Protein AF-A0A9D5VKL5-F1 (afdb_monomer_lite)

Secondary structure (DSSP, 8-state):
--HHHHHHHHHHHHHHHSTTTHHHHHHHHHHHHHHTT-HHHHHHHHHHHHHHS-HHHHHHHHHHHHHHTT-HHHHHHHHHHHHHH-TT-HHHHHHHHHHHHHHHHHT-

Radius of gyration: 14.18 Å; chains: 1; bounding box: 31×31×32 Å

pLDDT: mean 92.05, std 8.53, range [53.62, 98.38]

Structure (mmCIF, N/CA/C/O backbone):
data_AF-A0A9D5VKL5-F1
#
_entry.id   AF-A0A9D5VKL5-F1
#
loop_
_atom_site.group_PDB
_atom_site.id
_atom_site.type_symbol
_atom_site.label_atom_id
_atom_site.label_alt_id
_atom_site.label_comp_id
_atom_site.label_asym_id
_atom_site.label_entity_id
_atom_site.label_seq_id
_atom_site.pdbx_PDB_ins_code
_atom_site.Cartn_x
_atom_site.Cartn_y
_atom_site.Cartn_z
_atom_site.occupancy
_atom_site.B_iso_or_equiv
_atom_site.auth_seq_id
_atom_site.auth_comp_id
_atom_site.auth_asym_id
_atom_site.auth_atom_id
_atom_site.pdbx_PDB_model_num
ATOM 1 N N . MET A 1 1 ? 15.247 -15.866 -10.343 1.00 64.00 1 MET A N 1
ATOM 2 C CA . MET A 1 1 ? 13.987 -15.115 -10.534 1.00 64.00 1 MET A CA 1
ATOM 3 C C . MET A 1 1 ? 13.571 -15.301 -11.993 1.00 64.00 1 MET A C 1
ATOM 5 O O . MET A 1 1 ? 14.438 -15.585 -12.808 1.00 64.00 1 MET A O 1
ATOM 9 N N . ASN A 1 2 ? 12.274 -15.327 -12.319 1.00 84.69 2 ASN A N 1
ATOM 10 C CA . ASN A 1 2 ? 11.830 -15.562 -13.704 1.00 84.69 2 ASN A CA 1
ATOM 11 C C . ASN A 1 2 ? 12.192 -14.335 -14.560 1.00 84.69 2 ASN A C 1
ATOM 13 O O . ASN A 1 2 ? 11.864 -13.221 -14.163 1.00 84.69 2 ASN A O 1
ATOM 17 N N . LYS A 1 3 ? 12.827 -14.536 -15.721 1.00 88.31 3 LYS A N 1
ATOM 18 C CA . LYS A 1 3 ? 13.253 -13.465 -16.638 1.00 88.31 3 LYS A CA 1
ATOM 19 C C . LYS A 1 3 ? 12.123 -12.482 -16.981 1.00 88.31 3 LYS A C 1
ATOM 21 O O . LYS A 1 3 ? 12.345 -11.281 -17.008 1.00 88.31 3 LYS A O 1
ATOM 26 N N . ALA A 1 4 ? 10.894 -12.975 -17.144 1.00 88.88 4 ALA A N 1
ATOM 27 C CA . ALA A 1 4 ? 9.739 -12.116 -17.410 1.00 88.88 4 ALA A CA 1
ATOM 28 C C . ALA A 1 4 ? 9.409 -11.175 -16.233 1.00 88.88 4 ALA A C 1
ATOM 30 O O . ALA A 1 4 ? 8.984 -10.045 -16.436 1.00 88.88 4 ALA A O 1
ATOM 31 N N . ILE A 1 5 ? 9.624 -11.621 -14.991 1.00 87.44 5 ILE A N 1
ATOM 32 C CA . ILE A 1 5 ? 9.405 -10.797 -13.791 1.00 87.44 5 ILE A CA 1
ATOM 33 C C . ILE A 1 5 ? 10.471 -9.699 -13.700 1.00 87.44 5 ILE A C 1
ATOM 35 O O . ILE A 1 5 ? 10.153 -8.567 -13.349 1.00 87.44 5 ILE A O 1
ATOM 39 N N . GLU A 1 6 ? 11.723 -10.018 -14.035 1.00 88.19 6 GLU A N 1
ATOM 40 C CA . GLU A 1 6 ? 12.818 -9.038 -14.110 1.00 88.19 6 GLU A CA 1
ATOM 41 C C . GLU A 1 6 ? 12.542 -7.954 -15.156 1.00 88.19 6 GLU A C 1
ATOM 43 O O . GLU A 1 6 ? 12.686 -6.770 -14.861 1.00 88.19 6 GLU A O 1
ATOM 48 N N . GLU A 1 7 ? 12.077 -8.342 -16.344 1.00 90.81 7 GLU A N 1
ATOM 49 C CA . GLU A 1 7 ? 11.707 -7.401 -17.407 1.00 90.81 7 GLU A CA 1
ATOM 50 C C . GLU A 1 7 ? 10.579 -6.453 -16.968 1.00 90.81 7 GLU A C 1
ATOM 52 O O . GLU A 1 7 ? 10.661 -5.248 -17.210 1.00 90.81 7 GLU A O 1
ATOM 57 N N . VAL A 1 8 ? 9.571 -6.960 -16.247 1.00 90.50 8 VAL A N 1
ATOM 58 C CA . VAL A 1 8 ? 8.497 -6.125 -15.683 1.00 90.50 8 VAL A CA 1
ATOM 59 C C . VAL A 1 8 ? 9.032 -5.161 -14.622 1.00 90.50 8 VAL A C 1
ATOM 61 O O . VAL A 1 8 ? 8.638 -3.997 -14.615 1.00 90.50 8 VAL A O 1
ATOM 64 N N . PHE A 1 9 ? 9.933 -5.602 -13.737 1.00 90.25 9 PHE A N 1
ATOM 65 C CA . PHE A 1 9 ? 10.525 -4.706 -12.740 1.00 90.25 9 PHE A CA 1
ATOM 66 C C . PHE A 1 9 ? 11.326 -3.576 -13.383 1.00 90.25 9 PHE A C 1
ATOM 68 O O . PHE A 1 9 ? 11.141 -2.429 -12.985 1.00 90.25 9 PHE A O 1
ATOM 75 N N . ASN A 1 10 ? 12.140 -3.884 -14.394 1.00 89.25 10 ASN A N 1
ATOM 76 C CA . ASN A 1 10 ? 12.916 -2.877 -15.115 1.00 89.25 10 ASN A CA 1
ATOM 77 C C . ASN A 1 10 ? 12.002 -1.853 -15.798 1.00 89.25 10 ASN A C 1
ATOM 79 O O . ASN A 1 10 ? 12.204 -0.653 -15.638 1.00 89.25 10 ASN A O 1
ATOM 83 N N . TYR A 1 11 ? 10.949 -2.317 -16.480 1.00 89.81 11 TYR A N 1
ATOM 84 C CA . TYR A 1 11 ? 9.953 -1.431 -17.087 1.00 89.81 11 TYR A CA 1
ATOM 85 C C . TYR A 1 11 ? 9.288 -0.514 -16.048 1.00 89.81 11 TYR A C 1
ATOM 87 O O . TYR A 1 11 ? 9.147 0.687 -16.265 1.00 89.81 11 TYR A O 1
ATOM 95 N N . LEU A 1 12 ? 8.891 -1.061 -14.895 1.00 89.81 12 LEU A N 1
ATOM 96 C CA . LEU A 1 12 ? 8.267 -0.272 -13.833 1.00 89.81 12 LEU A CA 1
ATOM 97 C C . LEU A 1 12 ? 9.240 0.734 -13.213 1.00 89.81 12 LEU A C 1
ATOM 99 O O . LEU A 1 12 ? 8.822 1.844 -12.896 1.00 89.81 12 LEU A O 1
ATOM 103 N N . ASP A 1 13 ? 10.515 0.378 -13.059 1.00 88.44 13 ASP A N 1
ATOM 104 C CA . ASP A 1 13 ? 11.540 1.299 -12.564 1.00 88.44 13 ASP A CA 1
ATOM 105 C C . ASP A 1 13 ? 11.748 2.485 -13.510 1.00 88.44 13 ASP A C 1
ATOM 107 O O . ASP A 1 13 ? 11.796 3.623 -13.045 1.00 88.44 13 ASP A O 1
ATOM 111 N N . GLU A 1 14 ? 11.749 2.259 -14.825 1.00 86.38 14 GLU A N 1
ATOM 112 C CA . GLU A 1 14 ? 11.778 3.344 -15.814 1.00 86.38 14 GLU A CA 1
ATOM 113 C C . GLU A 1 14 ? 10.554 4.266 -15.691 1.00 86.38 14 GLU A C 1
ATOM 115 O O . GLU A 1 14 ? 10.691 5.491 -15.705 1.00 86.38 14 GLU A O 1
ATOM 120 N N . LYS A 1 15 ? 9.3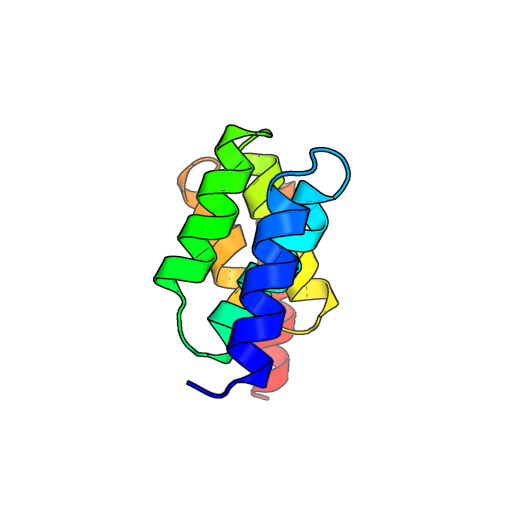50 3.703 -15.513 1.00 79.88 15 LYS A N 1
ATOM 121 C CA . LYS A 1 15 ? 8.115 4.495 -15.376 1.00 79.88 15 LYS A CA 1
ATOM 122 C C . LYS A 1 15 ? 8.008 5.259 -14.058 1.00 79.88 15 LYS A C 1
ATOM 124 O O . LYS A 1 15 ? 7.381 6.313 -14.018 1.00 79.88 15 LYS A O 1
ATOM 129 N N . ILE A 1 16 ? 8.612 4.765 -12.979 1.00 84.50 16 ILE A N 1
ATOM 130 C CA . ILE A 1 16 ? 8.615 5.446 -11.673 1.00 84.50 16 ILE A CA 1
ATOM 131 C C . ILE A 1 16 ? 9.443 6.743 -11.701 1.00 84.50 16 ILE A C 1
ATOM 133 O O . ILE A 1 16 ? 9.185 7.666 -10.912 1.00 84.50 16 ILE A O 1
ATOM 137 N N . GLU A 1 17 ? 10.428 6.830 -12.596 1.00 82.69 17 GLU A N 1
ATOM 138 C CA . GLU A 1 17 ? 11.221 8.046 -12.786 1.00 82.69 17 GLU A CA 1
ATOM 139 C C . GLU A 1 17 ? 10.492 9.124 -13.597 1.00 82.69 17 GLU A C 1
ATOM 141 O O . GLU A 1 17 ? 10.767 10.311 -13.412 1.00 82.69 17 GLU A O 1
ATOM 146 N N . ASP A 1 18 ? 9.493 8.753 -14.401 1.00 77.00 18 ASP A N 1
ATOM 147 C CA . ASP A 1 18 ? 8.591 9.714 -15.034 1.00 77.00 18 ASP A CA 1
ATOM 148 C C . ASP A 1 18 ? 7.569 10.242 -14.014 1.00 77.00 18 ASP A C 1
ATOM 150 O O . ASP A 1 18 ? 6.747 9.500 -13.472 1.00 77.00 18 ASP A O 1
ATOM 154 N N . ILE A 1 19 ? 7.585 11.552 -13.753 1.00 67.38 19 ILE A N 1
ATOM 155 C CA . ILE A 1 19 ? 6.695 12.184 -12.771 1.00 67.38 19 ILE A CA 1
ATOM 156 C C . ILE A 1 19 ? 5.206 11.999 -13.099 1.00 67.38 19 ILE A C 1
ATOM 158 O O . ILE A 1 19 ? 4.387 11.952 -12.179 1.00 67.38 19 ILE A O 1
ATOM 162 N N . HIS A 1 20 ? 4.843 11.854 -14.375 1.00 67.19 20 HIS A N 1
ATOM 163 C CA . HIS A 1 20 ? 3.454 11.659 -14.791 1.00 67.19 20 HIS A CA 1
ATOM 164 C C . HIS A 1 20 ? 2.962 10.231 -14.554 1.00 67.19 20 HIS A C 1
ATOM 166 O O . HIS A 1 20 ? 1.771 10.023 -14.319 1.00 67.19 20 HIS A O 1
ATOM 172 N N . GLU A 1 21 ? 3.865 9.253 -14.571 1.00 78.00 21 GLU A N 1
ATOM 173 C CA . GLU A 1 21 ? 3.527 7.837 -14.412 1.00 78.00 21 GLU A CA 1
ATOM 174 C C . GLU A 1 21 ? 3.910 7.278 -13.034 1.00 78.00 21 GLU A C 1
ATOM 176 O O . GLU A 1 21 ? 3.482 6.171 -12.682 1.00 78.00 21 GLU A O 1
ATOM 181 N N . CYS A 1 22 ? 4.629 8.065 -12.221 1.00 82.12 22 CYS A N 1
ATOM 182 C CA . CYS A 1 22 ? 5.276 7.600 -10.998 1.00 82.12 22 CYS A CA 1
ATOM 183 C C . CYS A 1 22 ? 4.327 6.910 -10.014 1.00 82.12 22 CYS A C 1
ATOM 185 O O . CYS A 1 22 ? 4.663 5.856 -9.483 1.00 82.12 22 CYS A O 1
ATOM 187 N N . VAL A 1 23 ? 3.114 7.437 -9.827 1.00 89.44 23 VAL A N 1
ATOM 188 C CA . VAL A 1 23 ? 2.110 6.856 -8.920 1.00 89.44 23 VAL A CA 1
ATOM 189 C C . VAL A 1 23 ? 1.671 5.472 -9.403 1.00 89.44 23 VAL A C 1
ATOM 191 O O . VAL A 1 23 ? 1.676 4.508 -8.638 1.00 89.44 23 VAL A O 1
ATOM 194 N N . SER A 1 24 ? 1.315 5.358 -10.684 1.00 89.00 24 SER A N 1
ATOM 195 C CA . SER A 1 24 ? 0.818 4.103 -11.256 1.00 89.00 24 SER A CA 1
ATOM 196 C C . SER A 1 24 ? 1.901 3.024 -11.306 1.00 89.00 24 SER A C 1
ATOM 198 O O . SER A 1 24 ? 1.652 1.894 -10.883 1.00 89.00 24 SER A O 1
ATOM 200 N N . GLY A 1 25 ? 3.119 3.387 -11.727 1.00 91.94 25 GLY A N 1
ATOM 201 C CA . GLY A 1 25 ? 4.268 2.485 -11.746 1.00 91.94 25 GLY A CA 1
ATOM 202 C C . GLY A 1 25 ? 4.628 1.998 -10.344 1.00 91.94 25 GLY A C 1
ATOM 203 O O . GLY A 1 25 ? 4.828 0.799 -10.142 1.00 91.94 25 GLY A O 1
ATOM 204 N N . SER A 1 26 ? 4.614 2.895 -9.350 1.00 94.31 26 SER A N 1
ATOM 205 C CA . SER A 1 26 ? 4.834 2.530 -7.949 1.00 94.31 26 SER A CA 1
ATOM 206 C C . SER A 1 26 ? 3.797 1.523 -7.458 1.00 94.31 26 SER A C 1
ATOM 208 O O . SER A 1 26 ? 4.185 0.493 -6.918 1.00 94.31 26 SER A O 1
ATOM 210 N N . PHE A 1 27 ? 2.501 1.749 -7.684 1.00 95.56 27 PHE A N 1
ATOM 211 C CA . PHE A 1 27 ? 1.462 0.832 -7.198 1.00 95.56 27 PHE A CA 1
ATOM 212 C C . PHE A 1 27 ? 1.500 -0.539 -7.873 1.00 95.56 27 PHE A C 1
ATOM 214 O O . PHE A 1 27 ? 1.367 -1.553 -7.186 1.00 95.56 27 PHE A O 1
ATOM 221 N N . MET A 1 28 ? 1.754 -0.595 -9.184 1.00 94.69 28 MET A N 1
ATOM 222 C CA . MET A 1 28 ? 1.938 -1.868 -9.890 1.00 94.69 28 MET A CA 1
ATOM 223 C C . MET A 1 28 ? 3.170 -2.624 -9.377 1.00 94.69 28 MET A C 1
ATOM 225 O O . MET A 1 28 ? 3.110 -3.835 -9.158 1.00 94.69 28 MET A O 1
ATOM 229 N N . LYS A 1 29 ? 4.278 -1.916 -9.118 1.00 95.56 29 LYS A N 1
ATOM 230 C CA . LYS A 1 29 ? 5.486 -2.519 -8.541 1.00 95.56 29 LYS A CA 1
ATOM 231 C C . LYS A 1 29 ? 5.234 -3.031 -7.123 1.00 95.56 29 LYS A C 1
ATOM 233 O O . LYS A 1 29 ? 5.650 -4.140 -6.795 1.00 95.56 29 LYS A O 1
ATOM 238 N N . THR A 1 30 ? 4.517 -2.265 -6.304 1.00 97.25 30 THR A N 1
ATOM 239 C CA . THR A 1 30 ? 4.087 -2.669 -4.961 1.00 97.25 30 THR A CA 1
ATOM 240 C C . THR A 1 30 ? 3.219 -3.932 -5.013 1.00 97.25 30 THR A C 1
ATOM 242 O O . THR A 1 30 ? 3.495 -4.872 -4.273 1.00 97.25 30 THR A O 1
ATOM 245 N N . GLU A 1 31 ? 2.220 -4.006 -5.902 1.00 96.38 31 GLU A N 1
ATOM 246 C CA . GLU A 1 31 ? 1.367 -5.198 -6.078 1.00 96.38 31 GLU A CA 1
ATOM 247 C C . GLU A 1 31 ? 2.197 -6.432 -6.450 1.00 96.38 31 GLU A C 1
ATOM 249 O O . GLU A 1 31 ? 2.045 -7.490 -5.836 1.00 96.38 31 GLU A O 1
ATOM 254 N N . LEU A 1 32 ? 3.122 -6.290 -7.406 1.00 95.88 32 LEU A N 1
ATOM 255 C CA . LEU A 1 32 ? 3.994 -7.381 -7.840 1.00 95.88 32 LEU A CA 1
ATOM 256 C C . LEU A 1 32 ? 4.913 -7.870 -6.712 1.00 95.88 32 LEU A C 1
ATOM 258 O O . LEU A 1 32 ? 5.072 -9.075 -6.526 1.00 95.88 32 LEU A O 1
ATOM 262 N N . LEU A 1 33 ? 5.501 -6.958 -5.935 1.00 96.94 33 LEU A N 1
ATOM 263 C CA . LEU A 1 33 ? 6.339 -7.317 -4.787 1.00 96.94 33 LEU A CA 1
ATOM 264 C C . LEU A 1 33 ? 5.538 -8.080 -3.729 1.00 96.94 33 LEU A C 1
ATOM 266 O O . LEU A 1 33 ? 6.013 -9.096 -3.224 1.00 96.94 33 LEU A O 1
ATOM 270 N N . LEU A 1 34 ? 4.308 -7.655 -3.441 1.00 96.19 34 LEU A N 1
ATOM 271 C CA . LEU A 1 34 ? 3.428 -8.346 -2.497 1.00 96.19 34 LEU A CA 1
ATOM 272 C C . LEU A 1 34 ? 3.029 -9.739 -2.992 1.00 96.19 34 LEU A C 1
ATOM 274 O O . LEU A 1 34 ? 3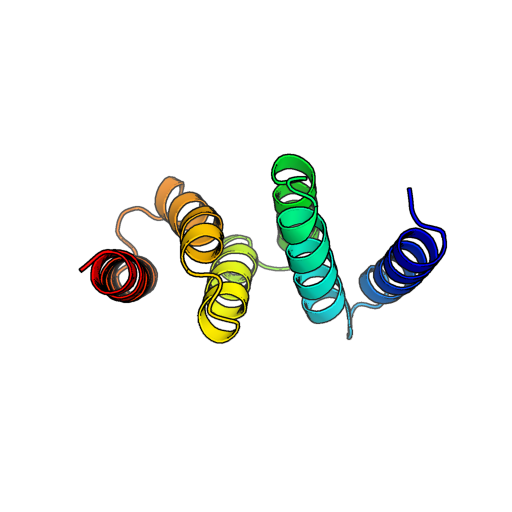.086 -10.693 -2.221 1.00 96.19 34 LEU A O 1
ATOM 278 N N . ALA A 1 35 ? 2.731 -9.893 -4.285 1.00 94.81 35 ALA A N 1
ATOM 279 C CA . ALA A 1 35 ? 2.472 -11.202 -4.890 1.00 94.81 35 ALA A CA 1
ATOM 280 C C . ALA A 1 35 ? 3.676 -12.161 -4.781 1.00 94.81 35 ALA A C 1
ATOM 282 O O . ALA A 1 35 ? 3.506 -13.380 -4.766 1.00 94.81 35 ALA A O 1
ATOM 283 N N . LEU A 1 36 ? 4.891 -11.616 -4.671 1.00 95.06 36 LEU A N 1
ATOM 284 C CA . LEU A 1 36 ? 6.132 -12.359 -4.449 1.00 95.06 36 LEU A CA 1
ATOM 285 C C . LEU A 1 36 ? 6.507 -12.497 -2.962 1.00 95.06 36 LEU A C 1
ATOM 287 O O . LEU A 1 36 ? 7.614 -12.941 -2.663 1.00 95.06 36 LEU A O 1
ATOM 291 N N . ASN A 1 37 ? 5.618 -12.129 -2.032 1.00 95.44 37 ASN A N 1
ATOM 292 C CA . ASN A 1 37 ? 5.862 -12.080 -0.583 1.00 95.44 37 ASN A CA 1
ATOM 293 C C . ASN A 1 37 ? 7.035 -11.163 -0.170 1.00 95.44 37 ASN A C 1
ATOM 295 O O . ASN A 1 37 ? 7.648 -11.348 0.880 1.00 95.44 37 ASN A O 1
ATOM 299 N N . ARG A 1 38 ? 7.348 -10.142 -0.976 1.00 96.56 38 ARG A N 1
ATOM 300 C CA . ARG A 1 38 ? 8.412 -9.149 -0.733 1.00 96.56 38 ARG A CA 1
ATOM 301 C C . ARG A 1 38 ? 7.831 -7.880 -0.109 1.00 96.56 38 ARG A C 1
ATOM 303 O O . ARG A 1 38 ? 7.940 -6.786 -0.657 1.00 96.56 38 ARG A O 1
ATOM 310 N N . GLN A 1 39 ? 7.174 -8.033 1.041 1.00 97.31 39 GLN A N 1
ATOM 311 C CA . GLN A 1 39 ? 6.422 -6.951 1.687 1.00 97.31 39 GLN A CA 1
ATOM 312 C C . GLN A 1 39 ? 7.289 -5.739 2.052 1.00 97.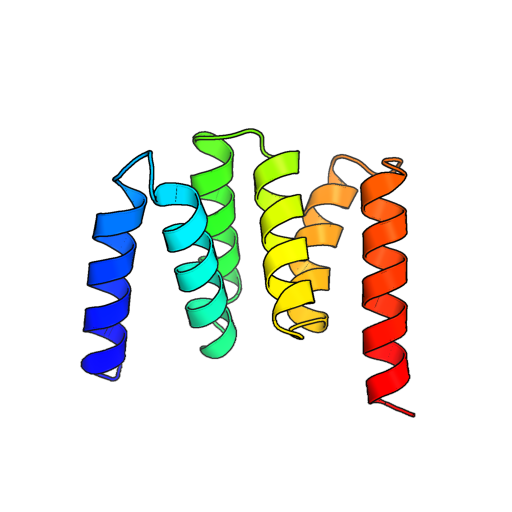31 39 GLN A C 1
ATOM 314 O O . GLN A 1 39 ? 6.871 -4.610 1.811 1.00 97.31 39 GLN A O 1
ATOM 319 N N . THR A 1 40 ? 8.490 -5.952 2.600 1.00 97.44 40 THR A N 1
ATOM 320 C CA . THR A 1 40 ? 9.399 -4.854 2.978 1.00 97.44 40 THR A CA 1
ATOM 321 C C . THR A 1 40 ? 9.709 -3.960 1.783 1.00 97.44 40 THR A C 1
ATOM 323 O O . THR A 1 40 ? 9.554 -2.746 1.852 1.00 97.44 40 THR A O 1
ATOM 326 N N . GLU A 1 41 ? 10.042 -4.567 0.648 1.00 97.12 41 GLU A N 1
ATOM 327 C CA . GLU A 1 41 ? 10.348 -3.834 -0.580 1.00 97.12 41 GLU A CA 1
ATOM 328 C C . GLU A 1 41 ? 9.105 -3.149 -1.158 1.00 97.12 41 GLU A C 1
ATOM 330 O O . GLU A 1 41 ? 9.191 -2.047 -1.694 1.00 97.12 41 GLU A O 1
ATOM 335 N N . ALA A 1 42 ? 7.927 -3.766 -1.027 1.00 97.31 42 ALA A N 1
ATOM 336 C CA . ALA A 1 42 ? 6.670 -3.151 -1.441 1.00 97.31 42 ALA A CA 1
ATOM 337 C C . ALA A 1 42 ? 6.388 -1.857 -0.658 1.00 97.31 42 ALA A C 1
ATOM 339 O O . ALA A 1 42 ? 5.969 -0.859 -1.251 1.00 97.31 42 ALA A O 1
ATOM 340 N N . ILE A 1 43 ? 6.658 -1.862 0.654 1.00 97.38 43 ILE A N 1
ATOM 341 C CA . ILE A 1 43 ? 6.561 -0.678 1.517 1.00 97.38 43 ILE A CA 1
ATOM 342 C C . ILE A 1 43 ? 7.606 0.362 1.108 1.00 97.38 43 ILE A C 1
ATOM 344 O O . ILE A 1 43 ? 7.259 1.529 0.960 1.00 97.38 43 ILE A O 1
ATOM 348 N N . GLU A 1 44 ? 8.851 -0.039 0.838 1.00 97.19 44 GLU A N 1
ATOM 349 C CA . GLU A 1 44 ? 9.901 0.882 0.379 1.00 97.19 44 GLU A CA 1
ATOM 350 C C . GLU A 1 44 ? 9.539 1.611 -0.923 1.00 97.19 44 GLU A C 1
ATOM 352 O O . GLU A 1 44 ? 9.894 2.778 -1.092 1.00 97.19 44 GLU A O 1
ATOM 357 N N . VAL A 1 45 ? 8.821 0.963 -1.846 1.00 96.62 45 VAL A N 1
ATOM 358 C CA . VAL A 1 45 ? 8.334 1.615 -3.074 1.00 96.62 45 VAL A CA 1
ATOM 359 C C . VAL A 1 45 ? 7.333 2.726 -2.746 1.00 96.62 45 VAL A C 1
ATOM 361 O O . VAL A 1 45 ? 7.466 3.837 -3.264 1.00 96.62 45 VAL A O 1
ATOM 364 N N . VAL A 1 46 ? 6.371 2.466 -1.856 1.00 96.88 46 VAL A N 1
ATOM 365 C CA . VAL A 1 46 ? 5.387 3.477 -1.427 1.00 96.88 46 VAL A CA 1
ATOM 366 C C . VAL A 1 46 ? 6.059 4.581 -0.606 1.00 96.88 46 VAL A C 1
ATOM 368 O O . VAL A 1 46 ? 5.755 5.756 -0.792 1.00 96.88 46 VAL A O 1
ATOM 371 N N . GLU A 1 47 ? 7.043 4.240 0.224 1.00 96.19 47 GLU A N 1
ATOM 372 C CA . GLU A 1 47 ? 7.857 5.205 0.962 1.00 96.19 47 GLU A CA 1
ATOM 373 C C . GLU A 1 47 ? 8.633 6.129 0.012 1.00 96.19 47 GLU A C 1
ATOM 375 O O . GLU A 1 47 ? 8.674 7.342 0.208 1.00 96.19 47 GLU A O 1
ATOM 380 N N . LYS A 1 48 ? 9.227 5.596 -1.061 1.00 93.81 48 LYS A N 1
ATOM 381 C CA . LYS A 1 48 ? 9.882 6.423 -2.085 1.00 93.81 48 LYS A CA 1
ATOM 382 C C . LYS A 1 48 ? 8.883 7.348 -2.779 1.00 93.81 48 LYS A C 1
ATOM 384 O O . LYS A 1 48 ? 9.195 8.523 -2.968 1.00 93.81 48 LYS A O 1
ATOM 389 N N . LEU A 1 49 ? 7.685 6.857 -3.102 1.00 93.69 49 LEU A N 1
ATOM 390 C CA . LEU A 1 49 ? 6.614 7.689 -3.653 1.00 93.69 49 LEU A CA 1
ATOM 391 C C . LEU A 1 49 ? 6.221 8.808 -2.673 1.00 93.69 49 LEU A C 1
ATOM 393 O O . LEU A 1 49 ? 6.100 9.958 -3.085 1.00 93.69 49 LEU A O 1
ATOM 397 N N . SER A 1 50 ? 6.137 8.510 -1.373 1.00 93.69 50 SER A N 1
ATOM 398 C CA . SER A 1 50 ? 5.821 9.474 -0.305 1.00 93.69 50 SER A CA 1
ATOM 399 C C . SER A 1 50 ? 6.847 10.598 -0.115 1.00 93.69 50 SER A C 1
ATOM 401 O O . SER A 1 50 ? 6.612 11.528 0.649 1.00 93.69 50 SER A O 1
ATOM 403 N N . LYS A 1 51 ? 8.005 10.516 -0.780 1.00 91.50 51 LYS A N 1
ATOM 404 C CA . LYS A 1 51 ? 8.987 11.609 -0.842 1.00 91.50 51 LYS A CA 1
ATOM 405 C C . LYS A 1 51 ? 8.747 12.536 -2.034 1.00 91.50 51 LYS A C 1
ATOM 407 O O . LYS A 1 51 ? 9.217 13.669 -2.015 1.00 91.50 51 LYS A O 1
ATOM 412 N N . LYS A 1 52 ? 8.055 12.053 -3.073 1.00 90.25 52 LYS A N 1
ATOM 413 C CA . LYS A 1 52 ? 7.677 12.822 -4.273 1.00 90.25 52 LYS A CA 1
ATOM 414 C C . LYS A 1 52 ? 6.302 13.489 -4.111 1.00 90.25 52 LYS A C 1
ATOM 416 O O . LYS A 1 52 ? 6.066 14.543 -4.692 1.00 90.25 52 LYS A O 1
ATOM 421 N N . ILE A 1 53 ? 5.412 12.886 -3.325 1.00 91.12 53 ILE A N 1
ATOM 422 C CA . ILE A 1 53 ? 4.070 13.392 -2.998 1.00 91.12 53 ILE A CA 1
ATOM 423 C C . ILE A 1 53 ? 3.844 13.357 -1.482 1.00 91.12 53 ILE A C 1
ATOM 425 O O . ILE A 1 53 ? 4.678 12.843 -0.753 1.00 91.12 53 ILE A O 1
ATOM 429 N N . ASP A 1 54 ? 2.715 13.867 -0.991 1.00 93.75 54 ASP A N 1
ATOM 430 C CA . ASP A 1 54 ? 2.384 13.785 0.437 1.00 93.75 54 ASP A CA 1
ATOM 431 C C . ASP A 1 54 ? 2.309 12.328 0.942 1.00 93.75 54 ASP A C 1
ATOM 433 O O . ASP A 1 54 ? 1.741 11.449 0.286 1.00 93.75 54 ASP A O 1
ATOM 437 N N . ARG A 1 55 ? 2.864 12.075 2.135 1.00 93.81 55 ARG A N 1
ATOM 438 C CA . ARG A 1 55 ? 2.947 10.733 2.729 1.00 93.81 55 ARG A CA 1
ATOM 439 C C . ARG A 1 55 ? 1.589 10.109 2.979 1.00 93.81 55 ARG A C 1
ATOM 441 O O . ARG A 1 55 ? 1.377 8.955 2.604 1.00 93.81 55 ARG A O 1
ATOM 448 N N . LYS A 1 56 ? 0.668 10.858 3.581 1.00 95.81 56 LYS A N 1
ATOM 449 C CA . LYS A 1 56 ? -0.682 10.362 3.834 1.00 95.81 56 LYS A CA 1
ATOM 450 C C . LYS A 1 56 ? -1.345 9.986 2.514 1.00 95.81 56 LYS A C 1
ATOM 452 O O . LYS A 1 56 ? -1.918 8.905 2.429 1.00 95.81 56 LYS A O 1
ATOM 457 N N . ILE A 1 57 ? -1.213 10.827 1.484 1.00 95.31 57 ILE A N 1
ATOM 458 C CA . ILE A 1 57 ? -1.752 10.547 0.145 1.00 95.31 57 ILE A CA 1
ATOM 459 C C . ILE A 1 57 ? -1.136 9.272 -0.445 1.00 95.31 57 ILE A C 1
ATOM 461 O O . ILE A 1 57 ? -1.883 8.395 -0.872 1.00 95.31 57 ILE A O 1
ATOM 465 N N . ALA A 1 58 ? 0.192 9.126 -0.438 1.00 96.06 58 ALA A N 1
ATOM 466 C CA . ALA A 1 58 ? 0.871 7.966 -1.023 1.00 96.06 58 ALA A CA 1
ATOM 467 C C . ALA A 1 58 ? 0.390 6.637 -0.423 1.00 96.06 58 ALA A C 1
ATOM 469 O O . ALA A 1 58 ? 0.009 5.719 -1.151 1.00 96.06 58 ALA A O 1
ATOM 470 N N . TYR A 1 59 ? 0.372 6.547 0.906 1.00 97.75 59 TYR A N 1
ATOM 471 C CA . TYR A 1 59 ? -0.022 5.331 1.610 1.00 97.75 59 TYR A CA 1
ATOM 472 C C . TYR A 1 59 ? -1.537 5.084 1.562 1.00 97.75 59 TYR A C 1
ATOM 474 O O . TYR A 1 59 ? -1.970 3.942 1.398 1.00 97.75 59 TYR A O 1
ATOM 482 N N . TYR A 1 60 ? -2.356 6.136 1.645 1.00 97.88 60 TYR A N 1
ATOM 483 C CA . TYR A 1 60 ? -3.807 6.012 1.517 1.00 97.88 60 TYR A CA 1
ATOM 484 C C . TYR A 1 60 ? -4.212 5.537 0.115 1.00 97.88 60 TYR A C 1
ATOM 486 O O . TYR A 1 60 ? -5.022 4.618 -0.015 1.00 97.88 60 TYR A O 1
ATOM 494 N N . GLU A 1 61 ? -3.615 6.090 -0.941 1.00 97.38 61 GLU A N 1
ATOM 495 C CA . GLU A 1 61 ? -3.897 5.665 -2.314 1.00 97.38 61 GLU A CA 1
ATOM 496 C C . GLU A 1 61 ? -3.335 4.270 -2.621 1.00 97.38 61 GLU A C 1
ATOM 498 O O . GLU A 1 61 ? -4.010 3.489 -3.290 1.00 97.38 61 GLU A O 1
ATOM 503 N N . ALA A 1 62 ? -2.185 3.885 -2.052 1.00 97.88 62 ALA A N 1
ATOM 504 C CA . ALA A 1 62 ? -1.712 2.500 -2.118 1.00 97.88 62 ALA A CA 1
ATOM 505 C C . ALA A 1 62 ? -2.715 1.533 -1.460 1.00 97.88 62 ALA A C 1
ATOM 507 O O . ALA A 1 62 ? -3.068 0.505 -2.043 1.00 97.88 62 ALA A O 1
ATOM 508 N N . SER A 1 63 ? -3.241 1.885 -0.278 1.00 98.38 63 SER A N 1
ATOM 509 C CA . SER A 1 63 ? -4.301 1.117 0.388 1.00 98.38 63 SER A CA 1
ATOM 510 C C . SER A 1 63 ? -5.538 0.976 -0.496 1.00 98.38 63 SER A C 1
ATOM 512 O O . SER A 1 63 ? -6.038 -0.140 -0.679 1.00 98.38 63 SER A O 1
ATOM 514 N N . ARG A 1 64 ? -6.019 2.086 -1.071 1.00 98.12 64 ARG A N 1
ATOM 515 C CA . ARG A 1 64 ? -7.183 2.088 -1.965 1.00 98.12 64 ARG A CA 1
ATOM 516 C C . ARG A 1 64 ? -6.938 1.235 -3.194 1.00 98.12 64 ARG A C 1
ATOM 518 O O . ARG A 1 64 ? -7.799 0.433 -3.540 1.00 98.12 64 ARG A O 1
ATOM 525 N N . PHE A 1 65 ? -5.782 1.372 -3.834 1.00 97.69 65 PHE A N 1
ATOM 526 C CA . PHE A 1 65 ? -5.412 0.572 -4.995 1.00 97.69 65 PHE A CA 1
ATOM 527 C C . PHE A 1 65 ? -5.524 -0.925 -4.679 1.00 97.69 65 PHE A C 1
ATOM 529 O O . PHE A 1 65 ? -6.262 -1.638 -5.358 1.00 97.69 65 PHE A O 1
ATOM 536 N N . MET A 1 66 ? -4.915 -1.391 -3.583 1.00 98.06 66 MET A N 1
ATOM 537 C CA . MET A 1 66 ? -5.020 -2.795 -3.158 1.00 98.06 66 MET A CA 1
ATOM 538 C C . MET A 1 66 ? -6.466 -3.209 -2.858 1.00 98.06 66 MET A C 1
ATOM 540 O O . MET A 1 66 ? -6.888 -4.306 -3.231 1.00 98.06 66 MET A O 1
ATOM 544 N N . PHE A 1 67 ? -7.256 -2.329 -2.237 1.00 97.62 67 PHE A N 1
ATOM 545 C CA . PHE A 1 67 ? -8.672 -2.578 -1.972 1.00 97.62 67 PHE A CA 1
ATOM 546 C C . PHE A 1 67 ? -9.478 -2.793 -3.262 1.00 97.62 67 PHE A C 1
ATOM 548 O O . PHE A 1 67 ? -10.209 -3.780 -3.368 1.00 97.62 67 PHE A O 1
ATOM 555 N N . TRP A 1 68 ? -9.312 -1.919 -4.262 1.00 97.06 68 TRP A N 1
ATOM 556 C CA . TRP A 1 68 ? -9.975 -2.033 -5.569 1.00 97.06 68 TRP A CA 1
ATOM 557 C C . TRP A 1 68 ? -9.568 -3.299 -6.328 1.00 97.06 68 TRP A C 1
ATOM 559 O O . TRP A 1 68 ? -10.368 -3.852 -7.080 1.00 97.06 68 TRP A O 1
ATOM 569 N N . ARG A 1 69 ? -8.350 -3.795 -6.093 1.00 95.44 69 ARG A N 1
ATOM 570 C CA . ARG A 1 69 ? -7.838 -5.059 -6.644 1.00 95.44 69 ARG A CA 1
ATOM 571 C C . ARG A 1 69 ? -8.321 -6.301 -5.881 1.00 95.44 69 ARG A C 1
ATOM 573 O O . ARG A 1 69 ? -8.016 -7.418 -6.284 1.00 95.44 69 ARG A O 1
ATOM 580 N N . GLY A 1 70 ? -9.069 -6.136 -4.786 1.00 95.81 70 GLY A N 1
ATOM 581 C CA . GLY A 1 70 ? -9.526 -7.240 -3.931 1.00 95.81 70 GLY A CA 1
ATOM 582 C C . GLY A 1 70 ? -8.444 -7.803 -2.999 1.00 95.81 70 GLY A C 1
ATOM 583 O O . GLY A 1 70 ? -8.646 -8.833 -2.352 1.00 95.81 70 GLY A O 1
ATOM 584 N N . LEU A 1 71 ? -7.298 -7.128 -2.900 1.00 96.25 71 LEU A N 1
ATOM 585 C CA . LEU A 1 71 ? -6.157 -7.503 -2.070 1.00 96.25 71 LEU A CA 1
ATOM 586 C C . LEU A 1 71 ? -6.326 -6.926 -0.656 1.00 96.25 71 LEU A C 1
ATOM 588 O O . LEU A 1 71 ? -5.540 -6.098 -0.203 1.00 96.25 71 LEU A O 1
ATOM 592 N N . TYR A 1 72 ? -7.389 -7.334 0.042 1.00 96.94 72 TYR A N 1
ATOM 593 C CA . TYR A 1 72 ? -7.815 -6.698 1.297 1.00 96.94 72 TYR A CA 1
ATOM 594 C C . TYR A 1 72 ? -6.787 -6.798 2.433 1.00 96.94 72 TYR A C 1
ATOM 596 O O . TYR A 1 72 ? -6.584 -5.829 3.155 1.00 96.94 72 TYR A O 1
ATOM 604 N N . GLU A 1 73 ? -6.099 -7.931 2.577 1.00 95.38 73 GLU A N 1
ATOM 605 C CA . GLU A 1 73 ? -5.047 -8.092 3.593 1.00 95.38 73 GLU A CA 1
ATOM 606 C C . GLU A 1 73 ? -3.853 -7.169 3.312 1.00 95.38 73 GLU A C 1
ATOM 608 O O . GLU A 1 73 ? -3.343 -6.518 4.220 1.00 95.38 73 GLU A O 1
ATOM 613 N N . HIS A 1 74 ? -3.474 -7.014 2.042 1.00 97.06 74 HIS A N 1
ATOM 614 C CA . HIS A 1 74 ? -2.439 -6.066 1.634 1.00 97.06 74 HIS A CA 1
ATOM 615 C C . HIS A 1 74 ? -2.876 -4.606 1.790 1.00 97.06 74 HIS A C 1
ATOM 617 O O . HIS A 1 74 ? -2.079 -3.756 2.174 1.00 97.06 74 HIS A O 1
ATOM 623 N N . SER A 1 75 ? -4.151 -4.308 1.538 1.00 97.94 75 SER A N 1
ATOM 624 C CA . SER A 1 75 ? -4.738 -2.990 1.787 1.00 97.94 75 SER A CA 1
ATOM 625 C C . SER A 1 75 ? -4.622 -2.595 3.268 1.00 97.94 75 SER A C 1
ATOM 627 O O . SER A 1 75 ? -4.231 -1.467 3.573 1.00 97.94 75 SER A O 1
ATOM 629 N N . LEU A 1 76 ? -4.829 -3.547 4.195 1.00 97.50 76 LEU A N 1
ATOM 630 C CA . LEU A 1 76 ? -4.652 -3.306 5.633 1.00 97.50 76 LEU A CA 1
ATOM 631 C C . LEU A 1 76 ? -3.234 -2.866 6.007 1.00 97.50 76 LEU A C 1
ATOM 633 O O . LEU A 1 76 ? -3.090 -2.066 6.929 1.00 97.50 76 LEU A O 1
ATOM 637 N N . ILE A 1 77 ? -2.202 -3.361 5.318 1.00 96.62 77 ILE A N 1
ATOM 638 C CA . ILE A 1 77 ? -0.810 -2.971 5.586 1.00 96.62 77 ILE A CA 1
ATOM 639 C C . ILE A 1 77 ? -0.677 -1.454 5.449 1.00 96.62 77 ILE A C 1
ATOM 641 O O . ILE A 1 77 ? -0.256 -0.779 6.386 1.00 96.62 77 ILE A O 1
ATOM 645 N N . PHE A 1 78 ? -1.096 -0.903 4.310 1.00 98.12 78 PHE A N 1
ATOM 646 C CA . PHE A 1 78 ? -0.887 0.511 4.016 1.00 98.12 78 PHE 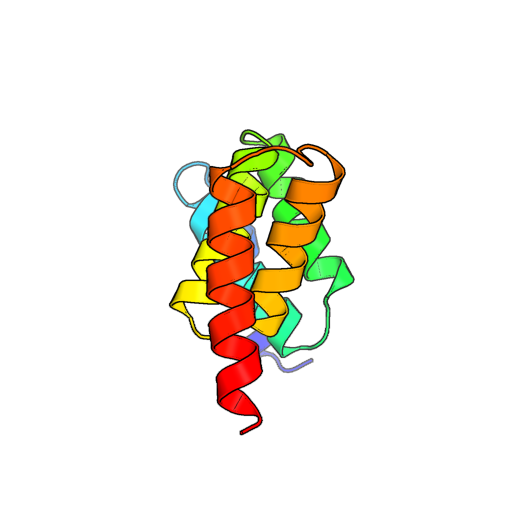A CA 1
ATOM 647 C C . PHE A 1 78 ? -1.801 1.431 4.828 1.00 98.12 78 PHE A C 1
ATOM 649 O O . PHE A 1 78 ? -1.328 2.455 5.312 1.00 98.12 78 PHE A O 1
ATOM 656 N N . ILE A 1 79 ? -3.075 1.075 5.049 1.00 98.25 79 ILE A N 1
ATOM 657 C CA . ILE A 1 79 ? -3.958 1.932 5.860 1.00 98.25 79 ILE A CA 1
ATOM 658 C C . ILE A 1 79 ? -3.526 1.989 7.326 1.00 98.25 79 ILE A C 1
ATOM 660 O O . ILE A 1 79 ? -3.661 3.033 7.962 1.00 98.25 79 ILE A O 1
ATOM 664 N N . ASN A 1 80 ? -2.985 0.892 7.867 1.00 97.50 80 ASN A N 1
ATOM 665 C CA . ASN A 1 80 ? -2.468 0.883 9.230 1.00 97.50 80 ASN A CA 1
ATOM 666 C C . ASN A 1 80 ? -1.226 1.776 9.344 1.00 97.50 80 ASN A C 1
ATOM 668 O O . ASN A 1 80 ? -1.149 2.537 10.300 1.00 97.50 80 ASN A O 1
ATOM 672 N N . LEU A 1 81 ? -0.333 1.769 8.344 1.00 96.62 81 LEU A N 1
ATOM 673 C CA . LEU A 1 81 ? 0.821 2.678 8.301 1.00 96.62 81 LEU A CA 1
ATOM 674 C C . LEU A 1 81 ? 0.400 4.155 8.254 1.00 96.62 81 LEU A C 1
ATOM 676 O O . LEU A 1 81 ? 1.013 4.982 8.919 1.00 96.62 81 LEU A O 1
ATOM 680 N N . VAL A 1 82 ? -0.681 4.506 7.542 1.00 95.94 82 VAL A N 1
ATOM 681 C CA . VAL A 1 82 ? -1.240 5.872 7.625 1.00 95.94 82 VAL A CA 1
ATOM 682 C C . VAL A 1 82 ? -1.731 6.168 9.041 1.00 95.94 82 VAL A C 1
ATOM 684 O O . VAL A 1 82 ? -1.451 7.222 9.602 1.00 95.94 82 VAL A O 1
ATOM 68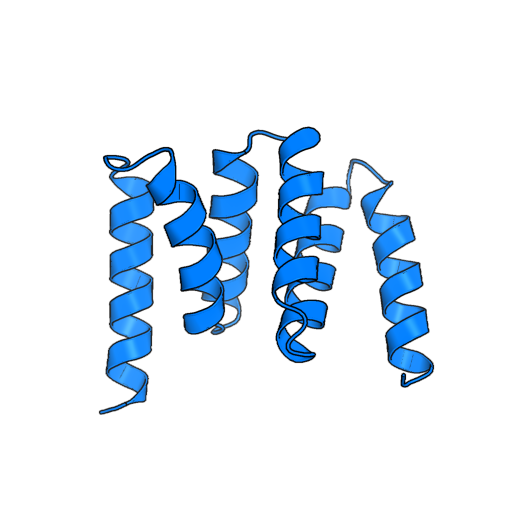7 N N . LEU A 1 83 ? -2.487 5.249 9.636 1.00 96.62 83 LEU A N 1
ATOM 688 C CA . LEU A 1 83 ? -3.108 5.462 10.942 1.00 96.62 83 LEU A CA 1
ATOM 689 C C . LEU A 1 83 ? -2.108 5.461 12.107 1.00 96.62 83 LEU A C 1
ATOM 691 O O . LEU A 1 83 ? -2.460 5.946 13.178 1.00 96.62 83 LEU A O 1
ATOM 695 N N . GLU A 1 84 ? -0.878 4.974 11.929 1.00 95.31 84 GLU A N 1
ATOM 696 C CA . GLU A 1 84 ? 0.201 5.145 12.913 1.00 95.31 84 GLU A CA 1
ATOM 697 C C . GLU A 1 84 ? 0.517 6.631 13.143 1.00 95.31 84 GLU A C 1
ATOM 699 O O . GLU A 1 84 ? 0.603 7.070 14.296 1.00 95.31 84 GLU A O 1
ATOM 704 N N . ASP A 1 85 ? 0.581 7.401 12.054 1.00 92.44 85 ASP A N 1
ATOM 705 C CA . ASP A 1 85 ? 0.875 8.837 12.051 1.00 92.44 85 ASP A CA 1
ATOM 706 C C . ASP A 1 85 ? -0.402 9.695 12.206 1.00 92.44 85 ASP A C 1
ATOM 708 O O . ASP A 1 85 ? -0.376 10.769 12.810 1.00 92.44 85 ASP A O 1
ATOM 712 N N . TYR A 1 86 ? -1.548 9.207 11.713 1.00 93.00 86 TYR A N 1
ATOM 713 C CA . TYR A 1 86 ? -2.820 9.943 11.628 1.00 93.00 86 TYR A CA 1
ATOM 714 C C . TYR A 1 86 ? -3.976 9.220 12.342 1.00 93.00 86 TYR A C 1
ATOM 716 O O . TYR A 1 86 ? -5.052 9.016 11.782 1.00 93.00 86 TYR A O 1
ATOM 724 N N . LYS A 1 87 ? -3.768 8.840 13.607 1.00 90.12 87 LYS A N 1
ATOM 725 C CA . LYS A 1 87 ? -4.661 7.967 14.407 1.00 90.12 87 LYS A CA 1
ATOM 726 C C . LYS A 1 87 ? -6.148 8.342 14.425 1.00 90.12 87 LYS A C 1
ATOM 728 O O . LYS A 1 87 ? -6.987 7.462 14.582 1.00 90.12 87 LYS A O 1
ATOM 733 N N . GLY A 1 88 ? -6.470 9.630 14.321 1.00 91.38 88 GLY A N 1
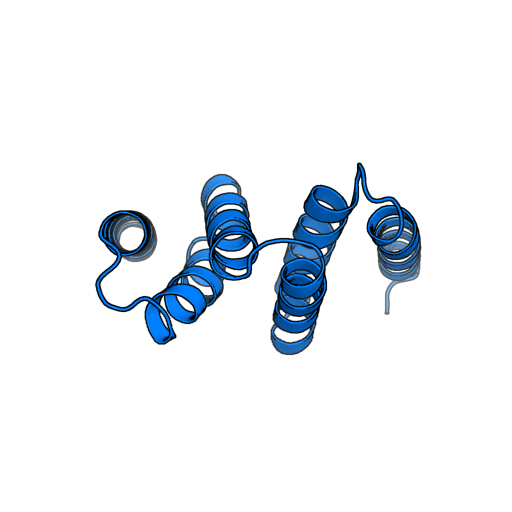ATOM 734 C CA . GLY A 1 88 ? -7.840 10.150 14.383 1.00 91.38 88 GLY A CA 1
ATOM 735 C C . GLY A 1 88 ? -8.448 10.504 13.029 1.00 91.38 88 GLY A C 1
ATOM 736 O O . GLY A 1 88 ? -9.490 11.149 12.994 1.00 91.38 88 GLY A O 1
ATOM 737 N N . ASP A 1 89 ? -7.797 10.158 11.919 1.00 96.56 89 ASP A N 1
ATOM 738 C CA . ASP A 1 89 ? -8.294 10.533 10.602 1.00 96.56 89 ASP A CA 1
ATOM 739 C C . ASP A 1 89 ? -9.538 9.718 10.223 1.00 96.56 89 ASP A C 1
ATOM 741 O O . ASP A 1 89 ? -9.452 8.533 9.897 1.00 96.56 89 ASP A O 1
ATOM 745 N N . GLU A 1 90 ? -10.706 10.363 10.261 1.00 96.94 90 GLU A N 1
ATOM 746 C CA . GLU A 1 90 ? -12.005 9.717 10.031 1.00 96.94 90 GLU A CA 1
ATOM 747 C C . GLU A 1 90 ? -12.089 9.018 8.669 1.00 96.94 90 GLU A C 1
ATOM 749 O O . GLU A 1 90 ? -12.649 7.925 8.559 1.00 96.94 90 GLU A O 1
ATOM 754 N N . MET A 1 91 ? -11.501 9.615 7.628 1.00 96.38 91 MET A N 1
ATOM 755 C CA . MET A 1 91 ? -11.482 9.032 6.287 1.00 96.38 91 MET A CA 1
ATOM 756 C C . MET A 1 91 ? -10.664 7.734 6.268 1.00 96.38 91 MET A C 1
ATOM 758 O O . MET A 1 91 ? -11.108 6.732 5.696 1.00 96.38 91 MET A O 1
ATOM 762 N N . CYS A 1 92 ? -9.493 7.725 6.907 1.00 97.06 92 CYS A N 1
ATOM 763 C CA . CYS A 1 92 ? -8.644 6.539 6.992 1.00 97.06 92 CYS A CA 1
ATOM 764 C C . CYS A 1 92 ? -9.266 5.450 7.877 1.00 97.06 92 CYS A C 1
ATOM 766 O O . CYS A 1 92 ? -9.237 4.273 7.511 1.00 97.06 92 CYS A O 1
ATOM 768 N N . LEU A 1 93 ? -9.883 5.829 9.000 1.00 98.19 93 LEU A N 1
ATOM 769 C CA . LEU A 1 93 ? -10.592 4.905 9.888 1.00 98.19 93 LEU A CA 1
ATOM 770 C C . LEU A 1 93 ? -11.764 4.227 9.171 1.00 98.19 93 LEU A C 1
ATOM 772 O O . LEU A 1 93 ? -11.857 3.000 9.183 1.00 98.19 93 LEU A O 1
ATOM 776 N N . LYS A 1 94 ? -12.593 4.999 8.460 1.00 98.12 94 LYS A N 1
ATOM 777 C CA . LYS A 1 94 ? -13.710 4.462 7.673 1.00 98.12 94 LYS A CA 1
ATOM 778 C C . LYS A 1 94 ? -13.235 3.511 6.576 1.00 98.12 94 LYS A C 1
ATOM 780 O O . LYS A 1 94 ? -13.825 2.451 6.376 1.00 98.12 94 LYS A O 1
ATOM 785 N N . HIS A 1 95 ? -12.153 3.859 5.876 1.00 97.94 95 HIS A N 1
ATOM 786 C CA . HIS A 1 95 ? -11.578 2.970 4.867 1.00 97.94 95 HIS A CA 1
ATOM 787 C C . HIS A 1 95 ? -11.073 1.661 5.495 1.00 97.94 95 HIS A C 1
ATOM 789 O O . HIS A 1 95 ? -11.355 0.581 4.980 1.00 97.94 95 HIS A O 1
ATOM 795 N N . ARG A 1 96 ? -10.406 1.728 6.654 1.00 98.00 96 ARG A N 1
ATOM 796 C CA . ARG A 1 96 ? -9.971 0.544 7.408 1.00 98.00 96 ARG A CA 1
ATOM 797 C C . ARG A 1 96 ? -11.139 -0.347 7.828 1.00 98.00 96 ARG A C 1
ATOM 799 O O . ARG A 1 96 ? -11.044 -1.565 7.687 1.00 98.00 96 ARG A O 1
ATOM 806 N N . GLU A 1 97 ? -12.232 0.226 8.320 1.00 97.50 97 GLU A N 1
ATOM 807 C CA . GLU A 1 97 ? -13.451 -0.524 8.659 1.00 97.50 97 GLU A CA 1
ATOM 808 C C . GLU A 1 97 ? -14.039 -1.241 7.439 1.00 97.50 97 GLU A C 1
ATOM 810 O O . GLU A 1 97 ? -14.396 -2.421 7.516 1.00 97.50 97 GLU A O 1
ATOM 815 N N . GLU A 1 98 ? -14.081 -0.561 6.291 1.00 97.38 98 GLU A N 1
ATOM 816 C CA . GLU A 1 98 ? -14.528 -1.157 5.036 1.00 97.38 98 GLU A CA 1
ATOM 817 C C . GLU A 1 98 ? -13.653 -2.357 4.649 1.00 97.38 98 GLU A C 1
ATOM 819 O O . GLU A 1 98 ? -14.187 -3.436 4.367 1.00 97.38 98 GLU A O 1
ATOM 824 N N . ILE A 1 99 ? -12.325 -2.215 4.712 1.00 97.75 99 ILE A N 1
ATOM 825 C CA . ILE A 1 99 ? -11.379 -3.303 4.438 1.00 97.75 99 ILE A CA 1
ATOM 826 C C . ILE A 1 99 ? -11.616 -4.485 5.392 1.00 97.75 99 ILE A C 1
ATOM 828 O O . ILE A 1 99 ? -11.768 -5.623 4.941 1.00 97.75 99 ILE A O 1
ATOM 832 N N . LEU A 1 100 ? -11.707 -4.234 6.703 1.00 96.75 100 LEU A N 1
ATOM 833 C CA . LEU A 1 100 ? -11.932 -5.276 7.712 1.00 96.75 100 LEU A CA 1
ATOM 834 C C . LEU A 1 100 ? -13.236 -6.044 7.464 1.00 96.75 100 LEU A C 1
ATOM 836 O O . LEU A 1 100 ? -13.261 -7.271 7.588 1.00 96.75 100 LEU A O 1
ATOM 840 N N . SER A 1 101 ? -14.299 -5.355 7.039 1.00 96.12 101 SER A N 1
ATOM 841 C CA . SER A 1 101 ? -15.572 -5.998 6.695 1.00 96.12 101 SER A CA 1
ATOM 842 C C . SER A 1 101 ? -15.442 -6.985 5.524 1.00 96.12 101 SER A C 1
ATOM 844 O O . SER A 1 101 ? -16.133 -8.007 5.490 1.00 96.12 101 SER A O 1
ATOM 846 N N . LYS A 1 102 ? -14.544 -6.707 4.567 1.00 95.50 102 LYS A N 1
ATOM 847 C CA . LYS A 1 102 ? -14.267 -7.583 3.420 1.00 95.50 102 LYS A CA 1
ATOM 848 C C . LYS A 1 102 ? -13.419 -8.784 3.822 1.00 95.50 102 LYS A C 1
ATOM 850 O O . LYS A 1 102 ? -13.733 -9.897 3.407 1.00 95.50 102 LYS A O 1
ATOM 855 N N . VAL A 1 103 ? -12.406 -8.579 4.667 1.00 90.81 103 VAL A N 1
ATOM 856 C CA . VAL A 1 103 ? -11.578 -9.669 5.210 1.00 90.81 103 VAL A CA 1
ATOM 857 C C . VAL A 1 103 ? -12.439 -10.647 6.013 1.00 90.81 103 VAL A C 1
ATOM 859 O O . VAL A 1 103 ? -12.404 -11.845 5.758 1.00 90.81 103 VAL A O 1
ATOM 862 N N . GLN A 1 104 ? -13.289 -10.156 6.920 1.00 83.75 104 GLN A N 1
ATOM 863 C CA . GLN A 1 104 ? -14.134 -11.011 7.766 1.00 83.75 104 GLN A CA 1
ATOM 864 C C . GLN A 1 104 ? -15.149 -11.849 6.977 1.00 83.75 104 GLN A C 1
ATOM 866 O O . GLN A 1 104 ? -15.430 -12.982 7.358 1.00 83.75 104 GLN A O 1
ATOM 871 N N . LYS A 1 105 ? -15.700 -11.319 5.876 1.00 79.06 105 LYS A N 1
ATOM 872 C CA . LYS A 1 105 ? -16.626 -12.063 5.004 1.00 79.06 105 LYS A CA 1
ATOM 873 C C . LYS A 1 105 ? -15.951 -13.193 4.227 1.00 79.06 105 LYS A C 1
ATOM 875 O O . LYS A 1 105 ? -16.644 -14.110 3.814 1.00 79.06 105 LYS A O 1
ATOM 880 N N . ARG A 1 106 ? -14.634 -13.134 4.014 1.00 68.88 106 ARG A N 1
ATOM 881 C CA . ARG A 1 106 ? -13.883 -14.160 3.273 1.00 68.88 106 ARG A CA 1
ATOM 882 C C . ARG A 1 106 ? -13.710 -15.466 4.059 1.00 68.88 106 ARG A C 1
ATOM 884 O O . ARG A 1 106 ? -13.464 -16.499 3.450 1.00 68.88 106 ARG A O 1
ATOM 891 N N . TYR A 1 107 ? -13.841 -15.410 5.384 1.00 59.78 107 TYR A N 1
ATOM 892 C CA . TYR A 1 107 ? -13.615 -16.535 6.297 1.00 59.78 107 TYR A CA 1
ATOM 893 C C . TYR A 1 107 ? -14.896 -16.997 7.026 1.00 59.78 107 TYR A C 1
ATOM 895 O O . TYR A 1 107 ? -14.803 -17.662 8.057 1.00 59.78 107 TYR A O 1
ATOM 903 N N . ARG A 1 108 ? -16.081 -16.626 6.523 1.00 53.62 108 ARG A N 1
ATOM 904 C CA . ARG A 1 108 ? -17.389 -17.139 6.967 1.00 53.62 108 ARG A CA 1
ATOM 905 C C . ARG A 1 108 ? -17.982 -18.030 5.890 1.00 53.62 108 ARG A C 1
ATOM 907 O O . ARG A 1 108 ? -18.608 -19.036 6.275 1.00 53.62 108 ARG A O 1
#

Sequence (108 aa):
MNKAIEEVFNYLDEKIEDIHECVSGSFMKTELLLALNRQTEAIEVVEKLSKKIDRKIAYYEASRFMFWRGLYEHSLIFINLVLEDYKGDEMCLKHREEILSKVQKRYR

Foldseek 3Di:
DDPVLVVLLVVLVVQCVPPVRVLVSLLVNLVSCVVVVNNVVSVVSLVVVCVVDPNLVSLQVSLVSCVVVVVLVSSLVSLVVSCVVVVPPPVSVVSNVVSVVSVVVVVD